Protein AF-A0A2H0VYZ1-F1 (afdb_monomer_lite)

Sequence (99 aa):
NILISANRILSEKTTKSMFMTMVMAKITPEGNLQYISAGHNQVLKYHADGAKVEELPTGGMALGMVLDIEKTLTVHEIPMKSGDVIVLYSDGLPEARNN

pLDDT: mean 92.62, std 6.99, range [50.0, 98.25]

Radius of gyration: 15.19 Å; chains: 1; bounding box: 40×32×38 Å

Foldseek 3Di:
DVLLVQLQVCLVPDDLPDFAWDKDWDQDPVRKI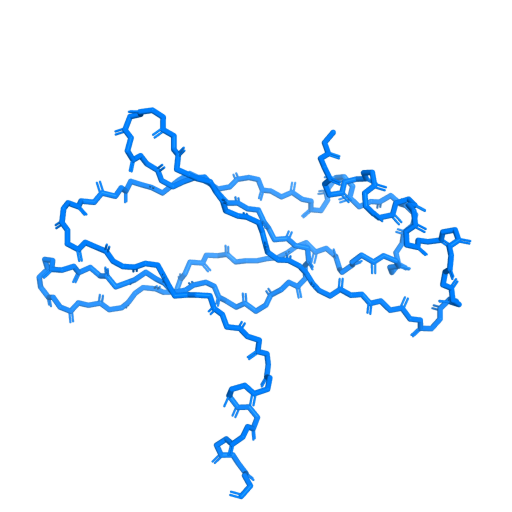KIKTAAFDWKWKQDPVVGDIDTDDYWWHTRNNDNDGPVTIDIDIGDDDPPMDIDDDHPCVVVVVVD

Structure (mmCIF, N/CA/C/O backbone):
data_AF-A0A2H0VYZ1-F1
#
_entry.id   AF-A0A2H0VYZ1-F1
#
loop_
_atom_site.group_PDB
_atom_site.id
_atom_site.type_symbol
_atom_site.label_atom_id
_atom_site.label_alt_id
_atom_site.label_comp_id
_atom_site.label_asym_id
_atom_site.label_entity_id
_atom_site.label_seq_id
_atom_site.pdbx_PDB_ins_code
_atom_site.Cartn_x
_atom_site.Cartn_y
_atom_site.Cartn_z
_atom_site.occupancy
_atom_site.B_iso_or_equiv
_atom_site.auth_seq_id
_atom_site.auth_comp_id
_atom_site.auth_asym_id
_atom_site.auth_atom_id
_atom_site.pdbx_PDB_model_num
ATOM 1 N N . ASN A 1 1 ? 14.143 5.195 0.704 1.00 78.56 1 ASN A N 1
ATOM 2 C CA . ASN A 1 1 ? 12.736 4.749 0.618 1.00 78.56 1 ASN A CA 1
ATOM 3 C C . ASN A 1 1 ? 12.740 3.303 0.112 1.00 78.56 1 ASN A C 1
ATOM 5 O O . ASN A 1 1 ? 13.322 3.077 -0.942 1.00 78.56 1 ASN A O 1
ATOM 9 N N . ILE A 1 2 ? 12.223 2.325 0.874 1.00 92.69 2 ILE A N 1
ATOM 10 C CA . ILE A 1 2 ? 12.434 0.879 0.611 1.00 92.69 2 ILE A CA 1
ATOM 11 C C . ILE A 1 2 ? 11.941 0.478 -0.787 1.00 92.69 2 ILE A C 1
ATOM 13 O O . ILE A 1 2 ? 12.650 -0.228 -1.498 1.00 92.69 2 ILE A O 1
ATOM 17 N N . LEU A 1 3 ? 10.778 0.983 -1.208 1.00 93.56 3 LEU A N 1
ATOM 18 C CA . LEU A 1 3 ? 10.199 0.693 -2.524 1.00 93.56 3 LEU A CA 1
ATOM 19 C C . LEU A 1 3 ? 11.064 1.215 -3.676 1.00 93.56 3 LEU A C 1
ATOM 21 O O . LEU A 1 3 ? 11.228 0.522 -4.672 1.00 93.56 3 LEU A O 1
ATOM 25 N N . ILE A 1 4 ? 11.664 2.399 -3.531 1.00 94.38 4 ILE A N 1
ATOM 26 C CA . ILE A 1 4 ? 12.556 2.975 -4.551 1.00 94.38 4 ILE A CA 1
ATOM 27 C C . ILE A 1 4 ? 13.820 2.116 -4.691 1.00 94.38 4 ILE A C 1
ATOM 29 O O . ILE A 1 4 ? 14.233 1.782 -5.801 1.00 94.38 4 ILE A O 1
ATOM 33 N N . SER A 1 5 ? 14.410 1.700 -3.566 1.00 94.56 5 SER A N 1
ATOM 34 C CA . SER A 1 5 ? 15.568 0.799 -3.573 1.00 94.56 5 SER A CA 1
ATOM 35 C C . SER A 1 5 ? 15.221 -0.566 -4.174 1.00 94.56 5 SER A C 1
ATOM 37 O O . SER A 1 5 ? 15.991 -1.092 -4.975 1.00 94.56 5 SER A O 1
ATOM 39 N N . ALA A 1 6 ? 14.052 -1.118 -3.835 1.00 94.75 6 ALA A N 1
ATOM 40 C CA . ALA A 1 6 ? 13.556 -2.363 -4.413 1.00 94.75 6 ALA A CA 1
ATOM 41 C C . ALA A 1 6 ? 13.337 -2.234 -5.928 1.00 94.75 6 ALA A C 1
ATOM 43 O O . ALA A 1 6 ? 13.772 -3.111 -6.670 1.00 94.75 6 ALA A O 1
ATOM 44 N N . ASN A 1 7 ? 12.752 -1.123 -6.397 1.00 95.69 7 ASN A N 1
ATOM 45 C CA . ASN A 1 7 ? 12.559 -0.841 -7.821 1.00 95.69 7 ASN A CA 1
ATOM 46 C C . ASN A 1 7 ? 13.878 -0.835 -8.585 1.00 95.69 7 ASN A C 1
ATOM 48 O O . ASN A 1 7 ? 13.974 -1.441 -9.649 1.00 95.69 7 ASN A O 1
ATOM 52 N N . ARG A 1 8 ? 14.903 -0.173 -8.035 1.00 93.25 8 ARG A N 1
ATOM 53 C CA . ARG A 1 8 ? 16.232 -0.119 -8.646 1.00 93.25 8 ARG A CA 1
ATOM 54 C C . ARG A 1 8 ? 16.849 -1.512 -8.762 1.00 93.25 8 ARG A C 1
ATOM 56 O O . ARG A 1 8 ? 17.300 -1.882 -9.838 1.00 93.25 8 ARG A O 1
ATOM 63 N N 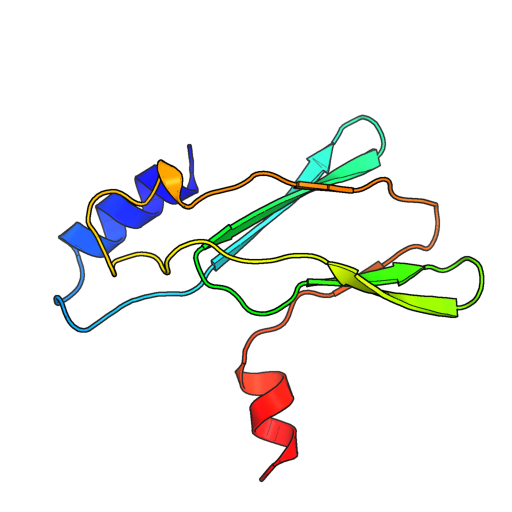. ILE A 1 9 ? 16.814 -2.295 -7.683 1.00 92.69 9 ILE A N 1
ATOM 64 C CA . ILE A 1 9 ? 17.355 -3.662 -7.675 1.00 92.69 9 ILE A CA 1
ATOM 65 C C . ILE A 1 9 ? 16.604 -4.556 -8.669 1.00 92.69 9 ILE A C 1
ATOM 67 O O . ILE A 1 9 ? 17.241 -5.314 -9.394 1.00 92.69 9 ILE A O 1
ATOM 71 N N . LEU A 1 10 ? 15.270 -4.475 -8.712 1.00 92.56 10 LEU A N 1
ATOM 72 C CA . LEU A 1 10 ? 14.452 -5.224 -9.668 1.00 92.56 10 LEU A CA 1
ATOM 73 C C . LEU A 1 10 ? 14.799 -4.821 -11.101 1.00 92.56 10 LEU A C 1
ATOM 75 O O . LEU A 1 10 ? 15.183 -5.681 -11.883 1.00 92.56 10 LEU A O 1
ATOM 79 N N . SER A 1 11 ? 14.790 -3.523 -11.405 1.00 89.31 11 SER A N 1
ATOM 80 C CA . SER A 1 11 ? 15.096 -2.998 -12.743 1.00 89.31 11 SER A CA 1
ATOM 81 C C . SER A 1 11 ? 16.485 -3.406 -13.251 1.00 89.31 11 SER A C 1
ATOM 83 O O . SER A 1 11 ? 16.667 -3.587 -14.450 1.00 89.31 11 SER A O 1
ATOM 85 N N . GLU A 1 12 ? 17.469 -3.551 -12.357 1.00 88.75 12 GLU A N 1
ATOM 86 C CA . GLU A 1 12 ? 18.826 -4.004 -12.698 1.00 88.75 12 GLU A CA 1
ATOM 87 C C . GLU A 1 12 ? 18.920 -5.531 -12.891 1.00 88.75 12 GLU A C 1
ATOM 89 O O . GLU A 1 12 ? 19.801 -6.007 -13.608 1.00 88.75 12 GLU A O 1
ATOM 94 N N . LYS A 1 13 ? 18.043 -6.313 -12.249 1.00 86.88 13 LYS A N 1
ATOM 95 C CA . LYS A 1 13 ? 18.122 -7.785 -12.205 1.00 86.88 13 LYS A CA 1
ATOM 96 C C . LYS A 1 13 ? 17.102 -8.503 -13.085 1.00 86.88 13 LYS A C 1
ATOM 98 O O . LYS A 1 13 ? 17.207 -9.719 -13.240 1.00 86.88 13 LYS A O 1
ATOM 103 N N . THR A 1 14 ? 16.120 -7.798 -13.635 1.00 83.69 14 THR A N 1
ATOM 104 C CA . THR A 1 14 ? 15.040 -8.393 -14.428 1.00 83.69 14 THR A CA 1
ATOM 105 C C . THR A 1 14 ? 15.069 -7.941 -15.883 1.00 83.69 14 THR A C 1
ATOM 107 O O . THR A 1 14 ? 15.675 -6.934 -16.244 1.00 83.69 14 THR A O 1
ATOM 110 N N . THR A 1 15 ? 14.417 -8.704 -16.764 1.00 83.75 15 THR A N 1
ATOM 111 C CA . THR A 1 15 ? 14.211 -8.267 -18.149 1.00 83.75 15 THR A CA 1
ATOM 112 C C . THR A 1 15 ? 13.183 -7.137 -18.192 1.00 83.75 15 THR A C 1
ATOM 114 O O . THR A 1 15 ? 12.334 -7.023 -17.308 1.00 83.75 15 THR A O 1
ATOM 117 N N . LYS A 1 16 ? 13.203 -6.333 -19.263 1.00 76.12 16 LYS A N 1
ATOM 118 C CA . LYS A 1 16 ? 12.258 -5.214 -19.459 1.00 76.12 16 LYS A CA 1
ATOM 119 C C . LYS A 1 16 ? 10.778 -5.626 -19.493 1.00 76.12 16 LYS A C 1
ATOM 121 O O . LYS A 1 16 ? 9.916 -4.760 -19.447 1.00 76.12 16 LYS A O 1
ATOM 126 N N . SER A 1 17 ? 10.482 -6.919 -19.626 1.00 82.50 17 SER A N 1
ATOM 127 C CA . SER A 1 17 ? 9.120 -7.460 -19.648 1.00 82.50 17 SER A CA 1
ATOM 128 C C . SER A 1 17 ? 8.630 -7.943 -18.282 1.00 82.50 17 SER A C 1
ATOM 130 O O . SER A 1 17 ? 7.476 -8.345 -18.178 1.00 82.50 17 SER A O 1
ATOM 132 N N . MET A 1 18 ? 9.484 -7.960 -17.254 1.00 89.94 18 MET A N 1
ATOM 133 C CA . MET A 1 18 ? 9.095 -8.387 -15.913 1.00 89.94 18 MET A CA 1
ATOM 134 C C . MET A 1 18 ? 8.870 -7.186 -15.007 1.00 89.94 18 MET A C 1
ATOM 136 O O . MET A 1 18 ? 9.702 -6.287 -14.922 1.00 89.94 18 MET A O 1
ATOM 140 N N . PHE A 1 19 ? 7.760 -7.226 -14.283 1.00 92.62 19 PHE A N 1
ATOM 141 C CA . PHE A 1 19 ? 7.423 -6.279 -13.235 1.00 92.62 19 PHE A CA 1
ATOM 142 C C . PHE A 1 19 ? 6.818 -7.029 -12.048 1.00 92.62 19 PHE A C 1
ATOM 144 O O . PHE A 1 19 ? 6.443 -8.197 -12.158 1.00 92.62 19 PHE A O 1
ATOM 151 N N . MET A 1 20 ? 6.734 -6.355 -10.905 1.00 93.62 20 MET A N 1
ATOM 152 C CA . MET A 1 20 ? 6.158 -6.906 -9.681 1.00 93.62 20 MET A CA 1
ATOM 153 C C . MET A 1 20 ? 5.292 -5.849 -9.003 1.00 93.62 20 MET A C 1
ATOM 155 O O . MET A 1 20 ? 5.755 -4.734 -8.755 1.00 93.62 20 MET A O 1
ATOM 159 N N . THR A 1 21 ? 4.042 -6.190 -8.688 1.00 95.00 21 THR A N 1
ATOM 160 C CA . THR A 1 21 ? 3.210 -5.336 -7.834 1.00 95.00 21 THR A CA 1
ATOM 161 C C . THR A 1 21 ? 3.615 -5.530 -6.375 1.00 95.00 21 THR A C 1
ATOM 163 O O . THR A 1 21 ? 4.031 -6.617 -5.975 1.00 95.00 21 THR A O 1
ATOM 166 N N . MET A 1 22 ? 3.530 -4.480 -5.559 1.00 95.38 22 MET A N 1
ATOM 167 C CA . MET A 1 22 ? 3.854 -4.587 -4.135 1.00 95.38 22 MET A CA 1
ATOM 168 C C . MET A 1 22 ? 3.001 -3.642 -3.300 1.00 95.38 22 MET A C 1
ATOM 170 O O . MET A 1 22 ? 2.778 -2.497 -3.680 1.00 95.38 22 MET A O 1
ATOM 174 N N . VAL A 1 23 ? 2.581 -4.100 -2.127 1.00 96.44 23 VAL A N 1
ATOM 175 C CA . VAL A 1 23 ? 2.044 -3.252 -1.063 1.00 96.44 23 VAL A CA 1
ATOM 176 C C . VAL A 1 23 ? 2.908 -3.431 0.178 1.00 96.44 23 VAL A C 1
ATOM 178 O O . VAL A 1 23 ? 3.353 -4.535 0.486 1.00 96.44 23 VAL A O 1
ATOM 181 N N . MET A 1 24 ? 3.181 -2.337 0.879 1.00 95.88 24 MET A N 1
ATOM 182 C CA . MET A 1 24 ? 3.906 -2.346 2.143 1.00 95.88 24 MET A CA 1
ATOM 183 C C . MET A 1 24 ? 3.094 -1.596 3.180 1.00 95.88 24 MET A C 1
ATOM 185 O O . MET A 1 24 ? 2.641 -0.484 2.925 1.00 95.88 24 MET A O 1
ATOM 189 N N . ALA A 1 25 ? 2.950 -2.197 4.352 1.00 95.50 25 ALA A N 1
ATOM 190 C CA . ALA A 1 25 ? 2.218 -1.643 5.476 1.00 95.50 25 ALA A CA 1
ATOM 191 C C . ALA A 1 25 ? 3.072 -1.728 6.743 1.00 95.50 25 ALA A C 1
ATOM 193 O O . ALA A 1 25 ? 3.849 -2.666 6.924 1.00 95.50 25 ALA A O 1
ATOM 194 N N . LYS A 1 26 ? 2.913 -0.747 7.627 1.00 95.75 26 LYS A N 1
ATOM 195 C CA . LYS A 1 26 ? 3.479 -0.738 8.976 1.00 95.75 26 LYS A CA 1
ATOM 196 C C . LYS A 1 26 ? 2.468 -0.148 9.951 1.00 95.75 26 LYS A C 1
ATOM 198 O O . LYS A 1 26 ? 1.686 0.724 9.580 1.00 95.75 26 LYS A O 1
ATOM 203 N N . ILE A 1 27 ? 2.534 -0.588 11.200 1.00 95.88 27 ILE A N 1
ATOM 204 C CA . ILE A 1 27 ? 1.798 0.033 12.302 1.00 95.88 27 ILE A CA 1
ATOM 205 C C . ILE A 1 27 ? 2.702 1.088 12.944 1.00 95.88 27 ILE A C 1
ATOM 207 O O . ILE A 1 27 ? 3.880 0.826 13.198 1.00 95.88 27 ILE A O 1
ATOM 211 N N . THR A 1 28 ? 2.179 2.295 13.139 1.00 96.06 28 THR A N 1
ATOM 212 C CA . THR A 1 28 ? 2.885 3.385 13.819 1.00 96.06 28 THR A CA 1
ATOM 213 C C . THR A 1 28 ? 2.821 3.197 15.340 1.00 96.06 28 THR A C 1
ATOM 215 O O . THR A 1 28 ? 1.973 2.446 15.828 1.00 96.06 28 THR A O 1
ATOM 218 N N . PRO A 1 29 ? 3.690 3.861 16.123 1.00 96.38 29 PRO A N 1
ATOM 219 C CA . PRO A 1 29 ? 3.623 3.809 17.587 1.00 96.38 29 PRO A CA 1
ATOM 220 C C . PRO A 1 29 ? 2.268 4.245 18.166 1.00 96.38 29 PRO A C 1
ATOM 222 O O . PRO A 1 29 ? 1.864 3.758 19.217 1.00 96.38 29 PRO A O 1
ATOM 225 N N . GLU A 1 30 ? 1.549 5.121 17.464 1.00 95.12 30 GLU A N 1
ATOM 226 C CA . GLU A 1 30 ? 0.210 5.606 17.822 1.00 95.12 30 GLU A CA 1
ATOM 227 C C . GLU A 1 30 ? -0.892 4.572 17.529 1.00 95.12 30 GLU A C 1
ATOM 229 O O . GLU A 1 30 ? -2.054 4.793 17.862 1.00 95.12 30 GLU A O 1
ATOM 234 N N . GLY A 1 31 ? -0.541 3.444 16.906 1.00 94.56 31 GLY A N 1
ATOM 235 C CA . GLY A 1 31 ? -1.462 2.373 16.538 1.00 94.56 31 GLY A CA 1
ATOM 236 C C . GLY A 1 31 ? -2.119 2.546 15.169 1.00 94.56 31 GLY A C 1
ATOM 237 O O . GLY A 1 31 ? -2.888 1.676 14.773 1.00 94.56 31 GLY A O 1
ATOM 238 N N . ASN A 1 32 ? -1.810 3.610 14.420 1.00 96.44 32 ASN A N 1
ATOM 239 C CA . ASN A 1 32 ? -2.328 3.815 13.066 1.00 96.44 32 ASN A CA 1
ATOM 240 C C . ASN A 1 32 ? -1.610 2.917 12.052 1.00 96.44 32 ASN A C 1
ATOM 242 O O . ASN A 1 32 ? -0.474 2.492 12.261 1.00 96.44 32 ASN A O 1
ATOM 246 N N . LEU A 1 33 ? -2.245 2.661 10.912 1.00 97.00 33 LEU A N 1
ATOM 247 C CA . LEU A 1 33 ? -1.599 2.007 9.780 1.00 97.00 33 LEU A CA 1
ATOM 248 C C . LEU A 1 33 ? -1.023 3.070 8.842 1.00 97.00 33 LEU A C 1
ATOM 250 O O . LEU A 1 33 ? -1.742 3.953 8.388 1.00 97.00 33 LEU A O 1
ATOM 254 N N . GLN A 1 34 ? 0.246 2.938 8.473 1.00 97.38 34 GLN A N 1
ATOM 255 C CA . GLN A 1 34 ? 0.794 3.601 7.292 1.00 97.38 34 GLN A CA 1
ATOM 256 C C . GLN A 1 34 ? 1.061 2.564 6.211 1.00 97.38 34 GLN A C 1
ATOM 258 O O . GLN A 1 34 ? 1.708 1.548 6.476 1.00 97.38 34 GLN A O 1
ATOM 263 N N . TYR A 1 35 ? 0.599 2.819 4.991 1.00 96.88 35 TYR A N 1
ATOM 264 C CA . TYR A 1 35 ? 0.842 1.925 3.864 1.00 96.88 35 TYR A CA 1
ATOM 265 C C . TYR A 1 35 ? 1.165 2.677 2.575 1.00 96.88 35 TYR A C 1
ATOM 267 O O . TYR A 1 35 ? 0.911 3.872 2.431 1.00 96.88 35 TYR A O 1
ATOM 275 N N . ILE A 1 36 ? 1.774 1.958 1.640 1.00 97.06 36 ILE A N 1
ATOM 276 C CA . ILE A 1 36 ? 2.159 2.446 0.322 1.00 97.06 36 ILE A CA 1
ATOM 277 C C . ILE A 1 36 ? 2.020 1.308 -0.689 1.00 97.06 36 ILE A C 1
ATOM 279 O O . ILE A 1 36 ? 2.345 0.156 -0.389 1.00 97.06 36 ILE A O 1
ATOM 283 N N . SER A 1 37 ? 1.532 1.629 -1.883 1.00 96.88 37 SER A N 1
ATOM 284 C CA . SER A 1 37 ? 1.346 0.681 -2.984 1.00 96.88 37 SER A CA 1
ATOM 285 C C . SER A 1 37 ? 2.243 1.041 -4.169 1.00 96.88 37 SER A C 1
ATOM 287 O O . SER A 1 37 ? 2.439 2.215 -4.478 1.00 96.88 37 SER A O 1
ATOM 289 N N . ALA A 1 38 ? 2.751 0.011 -4.840 1.00 96.62 38 ALA A N 1
ATOM 290 C CA . ALA A 1 38 ? 3.422 0.040 -6.132 1.00 96.62 38 ALA A CA 1
ATOM 291 C C . ALA A 1 38 ? 2.642 -0.865 -7.101 1.00 96.62 38 ALA A C 1
ATOM 293 O O . ALA A 1 38 ? 2.977 -2.037 -7.285 1.00 96.62 38 ALA A O 1
ATOM 294 N N . GLY A 1 39 ? 1.549 -0.336 -7.657 1.00 94.75 39 GLY A N 1
ATOM 295 C CA . GLY A 1 39 ? 0.692 -1.022 -8.630 1.00 94.75 39 GLY A CA 1
ATOM 296 C C . GLY A 1 39 ? -0.105 -2.209 -8.081 1.00 94.75 39 GLY A C 1
ATOM 297 O O . GLY A 1 39 ? -0.569 -3.027 -8.867 1.00 94.75 39 GLY A O 1
ATOM 298 N N . HIS A 1 40 ? -0.223 -2.351 -6.759 1.00 94.44 40 HIS A N 1
ATOM 299 C CA . HIS A 1 40 ? -0.927 -3.468 -6.137 1.00 94.44 40 HIS A CA 1
ATOM 300 C C . HIS A 1 40 ? -2.442 -3.245 -6.073 1.00 94.44 40 HIS A C 1
ATOM 302 O O . HIS A 1 40 ? -2.930 -2.109 -6.069 1.00 94.44 40 HIS A O 1
ATOM 308 N N . ASN A 1 41 ? -3.167 -4.360 -5.990 1.00 87.75 41 ASN A N 1
ATOM 309 C CA . ASN A 1 41 ? -4.619 -4.405 -5.853 1.00 87.75 41 ASN A CA 1
ATOM 310 C C . ASN A 1 41 ? -5.085 -3.673 -4.589 1.00 87.75 41 ASN A C 1
ATOM 312 O O . ASN A 1 41 ? -4.286 -3.341 -3.712 1.00 87.75 41 ASN A O 1
ATOM 316 N N . GLN A 1 42 ? -6.391 -3.428 -4.508 1.00 90.56 42 GLN A N 1
ATOM 317 C CA . GLN A 1 42 ? -7.012 -2.696 -3.408 1.00 90.56 42 GLN A CA 1
ATOM 318 C C . GLN A 1 42 ? -6.682 -3.319 -2.045 1.00 90.56 42 GLN A C 1
ATOM 320 O O . GLN A 1 42 ? -6.755 -4.536 -1.870 1.00 90.56 42 GLN A O 1
ATOM 325 N N . VAL A 1 43 ? -6.391 -2.474 -1.058 1.00 95.62 43 VAL A N 1
ATOM 326 C CA . VAL A 1 43 ? -6.288 -2.884 0.347 1.00 95.62 43 VAL A CA 1
ATOM 327 C C . VAL A 1 43 ? -7.669 -2.772 0.974 1.00 95.62 43 VAL A C 1
ATOM 329 O O . VAL A 1 43 ? -8.333 -1.756 0.792 1.00 95.62 43 VAL A O 1
ATOM 332 N N . LEU A 1 44 ? -8.103 -3.774 1.737 1.00 96.81 44 LEU A N 1
ATOM 333 C CA . LEU A 1 44 ? -9.392 -3.702 2.428 1.00 96.81 44 LEU A CA 1
ATOM 334 C C . LEU A 1 44 ? -9.188 -3.411 3.907 1.00 96.81 44 LEU A C 1
ATOM 336 O O . LEU A 1 44 ? -8.347 -4.028 4.565 1.00 96.81 44 LEU A O 1
ATOM 340 N N . LYS A 1 45 ? -10.015 -2.517 4.440 1.00 97.56 45 LYS A N 1
ATOM 341 C CA . LYS A 1 45 ? -10.179 -2.316 5.874 1.00 97.56 45 LYS A CA 1
ATOM 342 C C . LYS A 1 45 ? -11.547 -2.827 6.303 1.00 97.56 45 LYS A C 1
ATOM 344 O O . LYS A 1 45 ? -12.576 -2.321 5.870 1.00 97.56 45 LYS A O 1
ATOM 349 N N . TYR A 1 46 ? -11.555 -3.809 7.192 1.00 98.25 46 TYR A N 1
ATOM 350 C CA . TYR A 1 46 ? -12.739 -4.187 7.945 1.00 98.25 46 TYR A CA 1
ATOM 351 C C . TYR A 1 46 ? -12.819 -3.337 9.212 1.00 98.25 46 TYR A C 1
ATOM 353 O O . TYR A 1 46 ? -11.915 -3.363 10.051 1.00 98.25 46 TYR A O 1
ATOM 361 N N . HIS A 1 47 ? -13.909 -2.588 9.336 1.00 97.56 47 HIS A N 1
ATOM 362 C CA . HIS A 1 47 ? -14.266 -1.832 10.527 1.00 97.56 47 HIS A CA 1
ATOM 363 C C . HIS A 1 47 ? -15.027 -2.755 11.473 1.00 97.56 47 HIS A C 1
ATOM 365 O O . HIS A 1 47 ? -16.126 -3.214 11.144 1.00 97.56 47 HIS A O 1
ATOM 371 N N . ALA A 1 48 ? -14.456 -3.016 12.651 1.00 96.69 48 ALA A N 1
ATOM 372 C CA . ALA A 1 48 ? -15.146 -3.806 13.673 1.00 96.69 48 ALA A CA 1
ATOM 373 C C . ALA A 1 48 ? -16.419 -3.104 14.153 1.00 96.69 48 ALA A C 1
ATOM 375 O O . ALA A 1 48 ? -17.433 -3.746 14.425 1.00 96.69 48 ALA A O 1
ATOM 376 N N . ASP A 1 49 ? -16.371 -1.774 14.200 1.00 94.31 49 ASP A N 1
ATOM 377 C CA . ASP A 1 49 ? -17.525 -0.932 14.469 1.00 94.31 49 ASP A CA 1
ATOM 378 C C . ASP A 1 49 ? -18.480 -0.935 13.265 1.00 94.31 49 ASP A C 1
ATOM 380 O O . ASP A 1 49 ? -18.152 -0.474 12.170 1.00 94.31 49 ASP A O 1
ATOM 384 N N . GLY A 1 50 ? -19.669 -1.503 13.457 1.00 93.50 50 GLY A N 1
ATOM 385 C CA . GLY A 1 50 ? -20.699 -1.590 12.423 1.00 93.50 50 GLY A CA 1
ATOM 386 C C . GLY A 1 50 ? -20.473 -2.658 11.347 1.00 93.50 50 GLY A C 1
ATOM 387 O O . GLY A 1 50 ? -21.299 -2.738 10.439 1.00 93.50 50 GLY A O 1
ATOM 388 N N . ALA A 1 51 ? -19.413 -3.473 11.452 1.00 95.19 51 ALA A N 1
ATOM 389 C CA . ALA A 1 51 ? -19.121 -4.612 10.575 1.00 95.19 51 ALA A CA 1
ATOM 390 C C . ALA A 1 51 ? -19.133 -4.257 9.074 1.00 95.19 51 ALA A C 1
ATOM 392 O O . ALA A 1 51 ? -19.837 -4.873 8.270 1.00 95.19 51 ALA A O 1
ATOM 393 N N . LYS A 1 52 ? -18.363 -3.231 8.693 1.00 97.50 52 LYS A N 1
ATOM 394 C CA . LYS A 1 52 ? -18.288 -2.730 7.310 1.00 97.50 52 LYS A CA 1
ATOM 395 C C . LYS A 1 52 ? -16.912 -2.944 6.705 1.00 97.50 52 LYS A C 1
ATOM 397 O O . LYS A 1 52 ? -15.908 -2.885 7.405 1.00 97.50 52 LYS A O 1
ATOM 402 N N . VAL A 1 53 ? -16.872 -3.132 5.390 1.00 97.75 53 VAL A N 1
ATOM 403 C CA . VAL A 1 53 ? -15.627 -3.184 4.618 1.00 97.75 53 VAL A CA 1
ATOM 404 C C . VAL A 1 53 ? -15.488 -1.899 3.814 1.00 97.75 53 VAL A C 1
ATOM 406 O O . VAL A 1 53 ? -16.440 -1.452 3.177 1.00 97.75 53 VAL A O 1
ATOM 409 N N . GLU A 1 54 ? -14.301 -1.314 3.865 1.00 97.00 54 GLU A N 1
ATOM 410 C CA . GLU A 1 54 ? -13.880 -0.160 3.082 1.00 97.00 54 GLU A CA 1
ATOM 411 C C . GLU A 1 54 ? -12.722 -0.567 2.167 1.00 97.00 54 GLU A C 1
ATOM 413 O O . GLU A 1 54 ? -11.756 -1.190 2.614 1.00 97.00 54 GLU A O 1
ATOM 418 N N . GLU A 1 55 ? -12.815 -0.199 0.892 1.00 96.81 55 GLU A N 1
ATOM 419 C CA . GLU A 1 55 ? -11.702 -0.278 -0.053 1.00 96.81 55 GLU A CA 1
ATOM 420 C C . GLU A 1 55 ? -10.818 0.955 0.125 1.00 96.81 55 GLU A C 1
ATOM 422 O O . GLU A 1 55 ? -11.246 2.089 -0.096 1.00 96.81 55 GLU A O 1
ATOM 427 N N . LEU A 1 56 ? -9.576 0.735 0.540 1.00 96.62 56 LEU A N 1
ATOM 428 C CA . LEU A 1 56 ? -8.596 1.793 0.703 1.00 96.62 56 LEU A CA 1
ATOM 429 C C . LEU A 1 56 ? -7.907 2.083 -0.637 1.00 96.62 56 LEU A C 1
ATOM 431 O O . LEU A 1 56 ? -7.621 1.154 -1.402 1.00 96.62 56 LEU A O 1
ATOM 435 N N . PRO A 1 57 ? -7.598 3.360 -0.931 1.00 93.88 57 PRO A N 1
ATOM 436 C CA . PRO A 1 57 ? -6.992 3.738 -2.197 1.00 93.88 57 PRO A CA 1
ATOM 437 C C . PRO A 1 57 ? -5.626 3.071 -2.367 1.00 93.88 57 PRO A C 1
ATOM 439 O O . PRO A 1 57 ? -4.765 3.132 -1.490 1.00 93.88 57 PRO A O 1
ATOM 442 N N . THR A 1 58 ? -5.405 2.460 -3.522 1.00 93.88 58 THR A N 1
ATOM 443 C CA . THR A 1 58 ? -4.084 2.000 -3.955 1.00 93.88 58 THR A CA 1
ATOM 444 C C . THR A 1 58 ? -3.720 2.651 -5.280 1.00 93.88 58 THR A C 1
ATOM 446 O O . THR A 1 58 ? -4.496 3.409 -5.865 1.00 93.88 58 THR A O 1
ATOM 449 N N . GLY A 1 59 ? -2.491 2.426 -5.730 1.00 93.25 59 GLY A N 1
ATOM 450 C CA . GLY A 1 59 ? -1.977 3.051 -6.938 1.00 93.25 59 GLY A CA 1
ATOM 451 C C . GLY A 1 59 ? -0.473 2.881 -7.070 1.00 93.25 59 GLY A C 1
ATOM 452 O O . GLY A 1 59 ? 0.107 1.919 -6.552 1.00 93.25 59 GLY A O 1
ATOM 453 N N . GLY A 1 60 ? 0.141 3.834 -7.766 1.00 94.38 60 GLY A N 1
ATOM 454 C CA . GLY A 1 60 ? 1.548 3.796 -8.140 1.00 94.38 60 GLY A CA 1
ATOM 455 C C . GLY A 1 60 ? 1.826 2.862 -9.314 1.00 94.38 60 GLY A C 1
ATOM 456 O O . GLY A 1 60 ? 0.957 2.119 -9.769 1.00 94.38 60 GLY A O 1
ATOM 457 N N . MET A 1 61 ? 3.056 2.912 -9.817 1.00 94.75 61 MET A N 1
ATOM 458 C CA . MET A 1 61 ? 3.522 1.975 -10.839 1.00 94.75 61 MET A CA 1
ATOM 459 C C . MET A 1 61 ? 4.127 0.729 -10.196 1.00 94.75 61 MET A C 1
ATOM 461 O O . MET A 1 61 ? 4.754 0.807 -9.138 1.00 94.75 61 MET A O 1
ATOM 465 N N . ALA A 1 62 ? 3.943 -0.420 -10.849 1.00 94.81 62 ALA A N 1
ATOM 466 C CA . ALA A 1 62 ? 4.583 -1.664 -10.442 1.00 94.81 62 ALA A CA 1
ATOM 467 C C . ALA A 1 62 ? 6.113 -1.545 -10.522 1.00 94.81 62 ALA A C 1
ATOM 469 O O . ALA A 1 62 ? 6.665 -0.849 -11.381 1.00 94.81 62 ALA A O 1
ATOM 470 N N . LEU A 1 63 ? 6.804 -2.253 -9.632 1.00 95.44 63 LEU A N 1
ATOM 471 C CA . LEU A 1 63 ? 8.260 -2.255 -9.579 1.00 95.44 63 LEU A CA 1
ATOM 472 C C . LEU A 1 63 ? 8.839 -2.881 -10.856 1.00 95.44 63 LEU A C 1
ATOM 474 O O . LEU A 1 63 ? 8.320 -3.881 -11.348 1.00 95.44 63 LEU A O 1
ATOM 478 N N . GLY A 1 64 ? 9.926 -2.313 -11.373 1.00 92.94 64 GLY A N 1
ATOM 479 C CA . GLY A 1 64 ? 10.599 -2.746 -12.601 1.00 92.94 64 GLY A CA 1
ATOM 480 C C . GLY A 1 64 ? 9.969 -2.213 -13.891 1.00 92.94 64 GLY A C 1
ATOM 481 O O . GLY A 1 64 ? 10.569 -2.346 -14.954 1.00 92.94 64 GLY A O 1
ATOM 482 N N . MET A 1 65 ? 8.793 -1.575 -13.819 1.00 90.81 65 MET A N 1
ATOM 483 C CA . MET A 1 65 ? 8.091 -1.067 -15.004 1.00 90.81 65 MET A CA 1
ATOM 484 C C . MET A 1 65 ? 8.744 0.202 -15.574 1.00 90.81 65 MET A C 1
ATOM 486 O O . MET A 1 65 ? 8.841 0.364 -16.790 1.00 90.81 65 MET A O 1
ATOM 490 N N . VAL A 1 66 ? 9.223 1.091 -14.700 1.00 90.88 66 VAL A N 1
ATOM 491 C CA . VAL A 1 66 ? 9.995 2.293 -15.048 1.00 90.88 66 VAL A CA 1
ATOM 492 C C . VAL A 1 66 ? 11.142 2.485 -14.054 1.00 90.88 66 VAL A C 1
ATOM 494 O O . VAL A 1 66 ? 11.076 2.021 -12.916 1.00 90.88 66 VAL A O 1
ATOM 497 N N . LEU A 1 67 ? 12.202 3.184 -14.471 1.00 89.12 67 LEU A N 1
ATOM 498 C CA . LEU A 1 67 ? 13.389 3.400 -13.631 1.00 89.12 67 LEU A CA 1
ATOM 499 C C . LEU A 1 67 ? 13.090 4.240 -12.382 1.00 89.12 67 LEU A C 1
ATOM 501 O O . LEU A 1 67 ? 13.592 3.935 -11.300 1.00 89.12 67 LEU A O 1
ATOM 505 N N . ASP A 1 68 ? 12.269 5.278 -12.534 1.00 92.12 68 ASP A N 1
ATOM 506 C CA . ASP A 1 68 ? 11.879 6.182 -11.456 1.00 92.12 68 ASP A CA 1
ATOM 507 C C . ASP A 1 68 ? 10.373 6.081 -11.203 1.00 92.12 68 ASP A C 1
ATOM 509 O O . ASP A 1 68 ? 9.556 6.468 -12.039 1.00 92.12 68 ASP A O 1
ATOM 513 N N . ILE A 1 69 ? 10.023 5.547 -10.035 1.00 94.69 69 ILE A N 1
ATOM 514 C CA . ILE A 1 69 ? 8.642 5.400 -9.567 1.00 94.69 69 ILE A CA 1
ATOM 515 C C . ILE A 1 69 ? 8.292 6.401 -8.465 1.00 94.69 69 ILE A C 1
ATOM 517 O O . ILE A 1 69 ? 7.149 6.410 -8.014 1.00 94.69 69 ILE A O 1
ATOM 521 N N . GLU A 1 70 ? 9.237 7.225 -8.002 1.00 95.19 70 GLU A N 1
ATOM 522 C CA . GLU A 1 70 ? 9.108 8.007 -6.767 1.00 95.19 70 GLU A CA 1
ATOM 523 C C . GLU A 1 70 ? 7.858 8.887 -6.767 1.00 95.19 70 GLU A C 1
ATOM 525 O O . GLU A 1 70 ? 7.077 8.860 -5.821 1.00 95.19 70 GLU A O 1
ATOM 530 N N . LYS A 1 71 ? 7.608 9.584 -7.880 1.00 95.19 71 LYS A N 1
ATOM 531 C CA . LYS A 1 71 ? 6.445 10.472 -8.049 1.00 95.19 71 LYS A CA 1
ATOM 532 C C . LYS A 1 71 ? 5.102 9.743 -8.121 1.00 95.19 71 LYS A C 1
ATOM 534 O O . LYS A 1 71 ? 4.061 10.383 -8.052 1.00 95.19 71 LYS A O 1
ATOM 539 N N . THR A 1 72 ? 5.121 8.427 -8.310 1.00 95.12 72 THR A N 1
ATOM 540 C CA . THR A 1 72 ? 3.912 7.594 -8.387 1.00 95.12 72 THR A CA 1
ATOM 541 C C . THR A 1 72 ? 3.534 7.016 -7.025 1.00 95.12 72 THR A C 1
ATOM 543 O O . THR A 1 72 ? 2.407 6.568 -6.833 1.00 95.12 72 THR A O 1
ATOM 546 N N . LEU A 1 73 ? 4.469 7.026 -6.073 1.00 95.81 73 LEU A N 1
ATOM 547 C CA . LEU A 1 73 ? 4.285 6.456 -4.751 1.00 95.81 73 LEU A CA 1
ATOM 548 C C . LEU A 1 73 ? 3.625 7.473 -3.820 1.00 95.81 73 LEU A C 1
ATOM 550 O O . LEU A 1 73 ? 4.123 8.579 -3.634 1.00 95.81 73 LEU A O 1
ATOM 554 N N . THR A 1 74 ? 2.525 7.072 -3.188 1.00 96.06 74 THR A N 1
ATOM 555 C CA . THR A 1 74 ? 1.826 7.874 -2.176 1.00 96.06 74 THR A CA 1
ATOM 556 C C . THR A 1 74 ? 1.730 7.080 -0.883 1.00 96.06 74 THR A C 1
ATOM 558 O O . THR A 1 74 ? 1.294 5.929 -0.886 1.00 96.06 74 THR A O 1
ATOM 561 N N . VAL A 1 75 ? 2.174 7.683 0.222 1.00 96.00 75 VAL A N 1
ATOM 562 C CA . VAL A 1 75 ? 1.998 7.111 1.560 1.00 96.00 75 VAL A CA 1
ATOM 563 C C . VAL A 1 75 ? 0.625 7.517 2.069 1.00 96.00 75 VAL A C 1
ATOM 565 O O . VAL A 1 75 ? 0.293 8.700 2.100 1.00 96.00 75 VAL A O 1
ATOM 568 N N . HIS A 1 76 ? -0.145 6.529 2.492 1.00 96.19 76 HIS A N 1
ATOM 569 C CA . HIS A 1 76 ? -1.438 6.715 3.123 1.00 96.19 76 H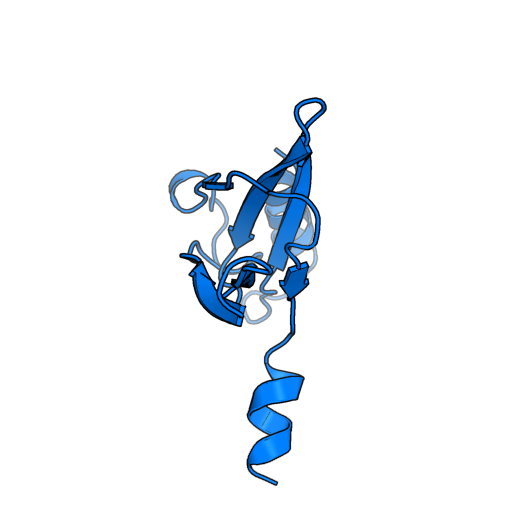IS A CA 1
ATOM 570 C C . HIS A 1 76 ? -1.317 6.432 4.616 1.00 96.19 76 HIS A C 1
ATOM 572 O O . HIS A 1 76 ? -0.610 5.508 5.025 1.00 96.19 76 HIS A O 1
ATOM 578 N N . GLU A 1 77 ? -2.027 7.214 5.420 1.00 96.69 77 GLU A N 1
ATOM 579 C CA . GLU A 1 77 ? -2.150 7.008 6.857 1.00 96.69 77 GLU A CA 1
ATOM 580 C C . GLU A 1 77 ? -3.614 6.783 7.205 1.00 96.69 77 GLU A C 1
ATOM 582 O O . GLU A 1 77 ? -4.479 7.587 6.860 1.00 96.69 77 GLU A O 1
ATOM 587 N N . ILE A 1 78 ? -3.882 5.660 7.860 1.00 96.44 78 ILE A N 1
ATOM 588 C CA . ILE A 1 78 ? -5.220 5.177 8.156 1.00 96.44 78 ILE A CA 1
ATOM 589 C C . ILE A 1 78 ? -5.350 5.014 9.667 1.00 96.44 78 ILE A C 1
ATOM 591 O O . ILE A 1 78 ? -4.625 4.209 10.264 1.00 96.44 78 ILE A O 1
ATOM 595 N N . PRO A 1 79 ? -6.291 5.735 10.298 1.00 96.19 79 PRO A N 1
ATOM 596 C CA . PRO A 1 79 ? -6.626 5.513 11.693 1.00 96.19 79 PRO A CA 1
ATOM 597 C C . PRO A 1 79 ? -7.122 4.085 11.907 1.00 96.19 79 PRO A C 1
ATOM 599 O O . PRO A 1 79 ? -7.967 3.595 11.150 1.00 96.19 79 PRO A O 1
ATOM 602 N N . MET A 1 80 ? -6.641 3.434 12.960 1.00 96.50 80 MET A N 1
ATOM 603 C CA . MET A 1 80 ? -7.077 2.092 13.347 1.00 96.50 80 MET A CA 1
ATOM 604 C C . MET A 1 80 ? -7.780 2.141 14.698 1.00 96.50 80 MET A C 1
ATOM 606 O O . MET A 1 80 ? -7.353 2.846 15.612 1.00 96.50 80 MET A O 1
ATOM 610 N N . LYS A 1 81 ? -8.863 1.377 14.832 1.00 95.81 81 LYS A N 1
ATOM 611 C CA . LYS A 1 81 ? -9.531 1.134 16.110 1.00 95.81 81 LYS A CA 1
ATOM 612 C C . LYS A 1 81 ? -9.301 -0.308 16.548 1.00 95.81 81 LYS A C 1
ATOM 614 O O . LYS A 1 81 ? -9.002 -1.182 15.738 1.00 95.81 81 LYS A O 1
ATOM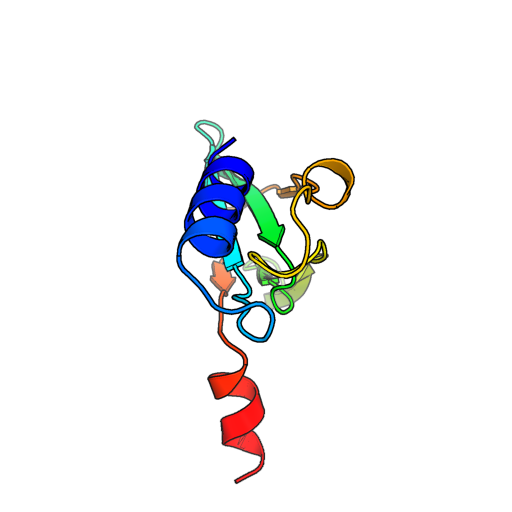 619 N N . SER A 1 82 ? -9.461 -0.561 17.845 1.00 94.88 82 SER A N 1
ATOM 620 C CA . SER A 1 82 ? -9.407 -1.925 18.376 1.00 94.88 82 SER A CA 1
ATOM 621 C C . SER A 1 82 ? -10.431 -2.814 17.665 1.00 94.88 82 SER A C 1
ATOM 623 O O . SER A 1 82 ? -11.603 -2.452 17.565 1.00 94.88 82 SER A O 1
ATOM 625 N N . GLY A 1 83 ? -9.975 -3.964 17.170 1.00 95.75 83 GLY A N 1
ATOM 626 C CA . GLY A 1 83 ? -10.786 -4.917 16.414 1.00 95.75 83 GLY A CA 1
ATOM 627 C C . GLY A 1 83 ? -10.807 -4.699 14.898 1.00 95.75 83 GLY A C 1
ATOM 628 O O . GLY A 1 83 ? -11.193 -5.626 14.189 1.00 95.75 83 GLY A O 1
ATOM 629 N N . ASP A 1 84 ? -10.379 -3.539 14.387 1.00 97.44 84 ASP A N 1
ATOM 630 C CA . ASP A 1 84 ? -10.265 -3.328 12.939 1.00 97.44 84 ASP A CA 1
ATOM 631 C C . ASP A 1 84 ? -9.247 -4.307 12.329 1.00 97.44 84 ASP A C 1
ATOM 633 O O . ASP A 1 84 ? -8.222 -4.628 12.937 1.00 97.44 84 ASP A O 1
ATOM 637 N N . VAL A 1 85 ? -9.508 -4.753 11.099 1.00 96.75 8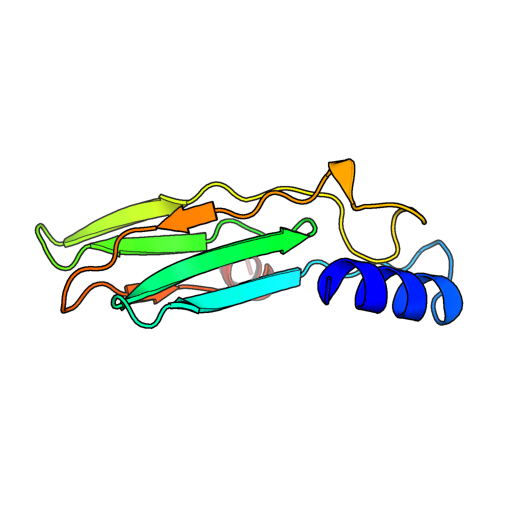5 VAL A N 1
ATOM 638 C CA . VAL A 1 85 ? -8.646 -5.702 10.378 1.00 96.75 85 VAL A CA 1
ATOM 639 C C . VAL A 1 85 ? -8.264 -5.127 9.022 1.00 96.75 85 VAL A C 1
ATOM 641 O O . VAL A 1 85 ? -9.109 -4.617 8.292 1.00 96.75 85 VAL A O 1
ATOM 644 N N . ILE A 1 86 ? -6.986 -5.246 8.669 1.00 97.06 86 ILE A N 1
ATOM 645 C CA . ILE A 1 86 ? -6.484 -4.936 7.329 1.00 97.06 86 ILE A CA 1
ATOM 646 C C . ILE A 1 86 ? -6.286 -6.242 6.576 1.00 97.06 86 ILE A C 1
ATOM 648 O O . ILE A 1 86 ? -5.615 -7.149 7.068 1.00 97.06 86 ILE A O 1
ATOM 652 N N . VAL A 1 87 ? -6.856 -6.325 5.379 1.00 96.06 87 VAL A N 1
ATOM 653 C CA . VAL A 1 87 ? -6.735 -7.486 4.501 1.00 96.06 87 VAL A CA 1
ATOM 654 C C . VAL A 1 87 ? -5.905 -7.095 3.287 1.00 96.06 87 VAL A C 1
ATOM 656 O O . VAL A 1 87 ? -6.267 -6.194 2.528 1.00 96.06 87 VAL A O 1
ATOM 659 N N . LEU A 1 88 ? -4.789 -7.801 3.118 1.00 95.25 88 LEU A N 1
ATOM 660 C CA . LEU A 1 88 ? -3.919 -7.744 1.948 1.00 95.25 88 LEU A CA 1
ATOM 661 C C . LEU A 1 88 ? -4.020 -9.084 1.222 1.00 95.25 88 LEU A C 1
ATOM 663 O O . LEU A 1 88 ? -4.012 -10.136 1.863 1.00 95.25 88 LEU A O 1
ATOM 667 N N . TYR A 1 89 ? -4.117 -9.049 -0.099 1.00 93.44 89 TYR A N 1
ATOM 668 C CA . TYR A 1 89 ? -4.270 -10.239 -0.927 1.00 93.44 89 TYR A CA 1
ATOM 669 C C . TYR A 1 89 ? -3.650 -9.997 -2.301 1.00 93.44 89 TYR A C 1
ATOM 671 O O . TYR A 1 89 ? -3.602 -8.869 -2.780 1.00 93.44 89 TYR A O 1
ATOM 679 N N . SER A 1 90 ? -3.186 -11.059 -2.952 1.00 91.62 90 SER A N 1
ATOM 680 C CA . SER A 1 90 ? -2.774 -11.005 -4.355 1.00 91.62 90 SER A CA 1
ATOM 681 C C . SER A 1 90 ? -3.950 -11.303 -5.287 1.00 91.62 90 SER A C 1
ATOM 683 O O . SER A 1 90 ? -4.968 -11.854 -4.868 1.00 91.62 90 SER A O 1
ATOM 685 N N . ASP A 1 91 ? -3.792 -10.951 -6.560 1.00 87.75 91 ASP A N 1
ATOM 686 C CA . ASP A 1 91 ? -4.704 -11.258 -7.676 1.00 87.75 91 ASP A CA 1
ATOM 687 C C . ASP A 1 91 ? -5.103 -12.738 -7.782 1.00 87.75 91 ASP A C 1
ATOM 689 O O . ASP A 1 91 ? -6.243 -13.034 -8.131 1.00 87.75 91 ASP A O 1
ATOM 693 N N . GLY A 1 92 ? -4.240 -13.662 -7.358 1.00 87.44 92 GLY A N 1
ATOM 694 C CA . GLY A 1 92 ? -4.578 -15.086 -7.306 1.00 87.44 92 GLY A CA 1
ATOM 695 C C . GLY A 1 92 ? -5.848 -15.418 -6.501 1.00 87.44 92 GLY A C 1
ATOM 696 O O . GLY A 1 92 ? -6.524 -16.392 -6.819 1.00 87.44 92 GLY A O 1
ATOM 697 N N . LEU A 1 93 ? -6.222 -14.619 -5.490 1.00 89.19 93 LEU A N 1
ATOM 698 C CA . LEU A 1 93 ? -7.463 -14.831 -4.730 1.00 89.19 93 LEU A CA 1
ATOM 699 C C . LEU A 1 93 ? -8.731 -14.489 -5.544 1.00 89.19 93 LEU A C 1
ATOM 701 O O . LEU A 1 93 ? -9.592 -15.363 -5.671 1.00 89.19 93 LEU A O 1
ATOM 705 N N . PRO A 1 94 ? -8.907 -13.262 -6.082 1.00 84.56 94 PRO A N 1
ATOM 706 C CA . PRO A 1 94 ? -10.061 -12.955 -6.925 1.00 84.56 94 PRO A CA 1
ATOM 707 C C . PRO A 1 94 ? -10.080 -13.765 -8.228 1.00 84.56 94 PRO A C 1
ATOM 709 O O . PRO A 1 94 ? -11.163 -14.136 -8.677 1.00 84.56 94 PRO A O 1
ATOM 712 N N . GLU A 1 95 ? -8.924 -14.091 -8.812 1.00 86.19 95 GLU A N 1
ATOM 713 C CA . GLU A 1 95 ? -8.845 -14.915 -10.026 1.00 86.19 95 GLU A CA 1
ATOM 714 C C . GLU A 1 95 ? -9.315 -16.354 -9.786 1.00 86.19 95 GLU A C 1
ATOM 716 O O . GLU A 1 95 ? -10.027 -16.916 -10.618 1.00 86.19 95 GLU A O 1
ATOM 721 N N . ALA A 1 96 ? -9.010 -16.931 -8.618 1.00 87.31 96 ALA A N 1
ATOM 722 C CA . ALA A 1 96 ? -9.433 -18.286 -8.270 1.00 87.31 96 ALA A CA 1
ATOM 723 C C . ALA A 1 96 ? -10.960 -18.456 -8.176 1.00 87.31 96 ALA A C 1
ATOM 725 O O . ALA A 1 96 ? -11.449 -19.578 -8.253 1.00 87.31 96 ALA A O 1
ATOM 726 N N . ARG A 1 97 ? -11.727 -17.367 -8.021 1.00 76.69 97 ARG A N 1
ATOM 727 C CA . ARG A 1 97 ? -13.199 -17.413 -7.958 1.00 76.69 97 ARG A CA 1
ATOM 728 C C . ARG A 1 97 ? -13.876 -17.661 -9.307 1.00 76.69 97 ARG A C 1
ATO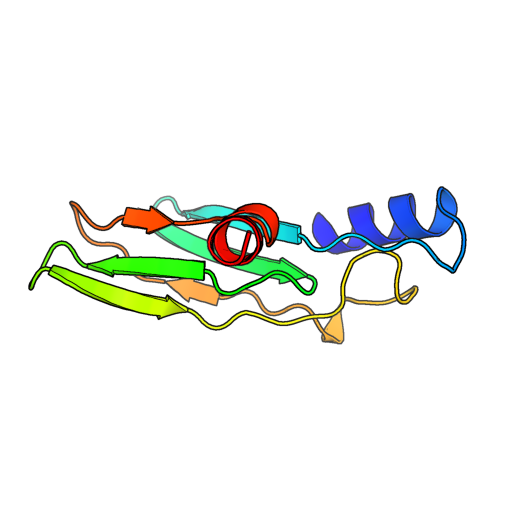M 730 O O . ARG A 1 97 ? -15.058 -17.991 -9.308 1.00 76.69 97 ARG A O 1
ATOM 737 N N . ASN A 1 98 ? -13.165 -17.461 -10.416 1.00 61.47 98 ASN A N 1
ATOM 738 C CA . ASN A 1 98 ? -13.703 -17.581 -11.775 1.00 61.47 98 ASN A CA 1
ATOM 739 C C . ASN A 1 98 ? -13.241 -18.861 -12.496 1.00 61.47 98 ASN A C 1
ATOM 741 O O . ASN A 1 98 ? -13.364 -18.933 -13.718 1.00 61.47 98 ASN A O 1
ATOM 745 N N . ASN A 1 99 ? -12.719 -19.843 -11.752 1.00 50.00 99 ASN A N 1
ATOM 746 C CA . ASN A 1 99 ? -12.353 -21.169 -12.259 1.00 50.00 99 ASN A CA 1
ATOM 747 C C . ASN A 1 99 ? -13.362 -22.238 -11.840 1.00 50.00 99 ASN A C 1
ATOM 749 O O . ASN A 1 99 ? -13.810 -22.201 -10.671 1.00 50.00 99 ASN A O 1
#

Secondary structure (DSSP, 8-state):
-HHHHHHHHHHHHS-TT--B-EEEEEE-TTS-EEEEEEBPPPEEEEETTTTEEEEEP---PPBTSSS--GGG--EEEE---TT-EEE---THHHHHTT-